Protein AF-A0A7V9R5L1-F1 (afdb_monomer_lite)

Secondary structure (DSSP, 8-state):
----------S--------------HHHHHHHHHHHHHTTEEE-SSSPS-HHHHTTT----EEE-PPPPP-

Foldseek 3Di:
DDDDPPPDPDDDDDDDDDDDDDDLDPVRVVVVVVVCVVQVKDFPDDDDDDSVVVVVVDDTDIDGDDDDPDD

Structure (mmCIF, N/CA/C/O backbone):
data_AF-A0A7V9R5L1-F1
#
_entry.id   AF-A0A7V9R5L1-F1
#
loop_
_atom_site.group_PDB
_atom_site.id
_atom_site.type_symbol
_atom_site.label_atom_id
_atom_site.label_alt_id
_atom_site.label_comp_id
_atom_site.label_asym_id
_atom_site.label_entity_id
_atom_site.label_seq_id
_atom_site.pdbx_PDB_ins_code
_atom_site.Cartn_x
_atom_site.Cartn_y
_atom_site.Cartn_z
_atom_site.occupancy
_atom_site.B_iso_or_equiv
_atom_site.auth_seq_id
_atom_site.auth_comp_id
_atom_site.auth_asym_id
_atom_site.auth_atom_id
_atom_site.pdbx_PDB_model_num
ATOM 1 N N . MET A 1 1 ? 26.597 -4.494 -18.862 1.00 41.56 1 MET A N 1
ATOM 2 C CA . MET A 1 1 ? 25.889 -3.195 -18.826 1.00 41.56 1 MET A CA 1
ATOM 3 C C . MET A 1 1 ? 25.307 -3.082 -17.422 1.00 41.56 1 MET A C 1
ATOM 5 O O . MET A 1 1 ? 24.392 -3.823 -17.120 1.00 41.56 1 MET A O 1
ATOM 9 N N . GLY A 1 2 ? 25.921 -2.417 -16.445 1.00 44.25 2 GLY A N 1
ATOM 10 C CA . GLY A 1 2 ? 26.501 -1.078 -16.507 1.00 44.25 2 GLY A CA 1
ATOM 11 C C . GLY A 1 2 ? 25.387 -0.079 -16.199 1.00 44.25 2 GLY A C 1
ATOM 12 O O . GLY A 1 2 ? 24.703 0.345 -17.119 1.00 44.25 2 GLY A O 1
ATOM 13 N N . GLY A 1 3 ? 25.159 0.208 -14.917 1.00 37.72 3 GLY A N 1
ATOM 14 C CA . GLY A 1 3 ? 24.098 1.114 -14.476 1.00 37.72 3 GLY A CA 1
ATOM 15 C C . GLY A 1 3 ? 23.947 1.114 -12.960 1.00 37.72 3 GLY A C 1
ATOM 16 O O . GLY A 1 3 ? 22.946 0.640 -12.437 1.00 37.72 3 GLY A O 1
ATOM 17 N N . GLN A 1 4 ? 24.970 1.586 -12.246 1.00 48.72 4 GLN A N 1
ATOM 18 C CA . GLN A 1 4 ? 24.823 1.949 -10.838 1.00 48.72 4 GLN A CA 1
ATOM 19 C C . GLN A 1 4 ? 23.775 3.065 -10.758 1.00 48.72 4 GLN A C 1
ATOM 21 O O . GLN A 1 4 ? 23.994 4.158 -11.279 1.00 48.72 4 GLN A O 1
ATOM 26 N N . ALA A 1 5 ? 22.625 2.786 -10.147 1.00 45.09 5 ALA A N 1
ATOM 27 C CA . ALA A 1 5 ? 21.658 3.823 -9.826 1.00 45.09 5 ALA A CA 1
ATOM 28 C C . ALA A 1 5 ? 22.210 4.628 -8.643 1.00 45.09 5 ALA A C 1
ATOM 30 O O . ALA A 1 5 ? 22.114 4.216 -7.489 1.00 45.09 5 ALA A O 1
ATOM 31 N N . CYS A 1 6 ? 22.848 5.756 -8.946 1.00 40.66 6 CYS A N 1
ATOM 32 C CA . CYS A 1 6 ? 23.202 6.760 -7.956 1.00 40.66 6 CYS A CA 1
ATOM 33 C C . CYS A 1 6 ? 21.925 7.539 -7.614 1.00 40.66 6 CYS A C 1
ATOM 35 O O . CYS A 1 6 ? 21.485 8.379 -8.397 1.00 40.66 6 CYS A O 1
ATOM 37 N N . VAL A 1 7 ? 21.290 7.230 -6.481 1.00 45.75 7 VAL A N 1
ATOM 38 C CA . VAL A 1 7 ? 20.210 8.065 -5.940 1.00 45.75 7 VAL A CA 1
ATOM 39 C C . VAL A 1 7 ? 20.858 9.077 -5.010 1.00 45.75 7 VAL A C 1
ATOM 41 O O . VAL A 1 7 ? 21.203 8.774 -3.871 1.00 45.75 7 VAL A O 1
ATOM 44 N N . PHE A 1 8 ? 21.086 10.276 -5.536 1.00 37.12 8 PHE A N 1
ATOM 45 C CA . PHE A 1 8 ? 21.618 11.394 -4.774 1.00 37.12 8 PHE A CA 1
ATOM 46 C C . PHE A 1 8 ? 20.460 12.087 -4.042 1.00 37.12 8 PHE A C 1
ATOM 48 O O . PHE A 1 8 ? 19.743 12.892 -4.632 1.00 37.12 8 PHE A O 1
ATOM 55 N N . CYS A 1 9 ? 20.251 11.768 -2.762 1.00 48.69 9 CYS A N 1
ATOM 56 C CA . CYS A 1 9 ? 19.354 12.538 -1.895 1.00 48.69 9 CYS A CA 1
ATOM 57 C C . CYS A 1 9 ? 20.085 13.787 -1.392 1.00 48.69 9 CYS A C 1
ATOM 59 O O . CYS A 1 9 ? 20.641 13.808 -0.296 1.00 48.69 9 CYS A O 1
ATOM 61 N N . GLY A 1 10 ? 20.101 14.835 -2.212 1.00 42.25 10 GLY A N 1
ATOM 62 C CA . GLY A 1 10 ? 20.425 16.175 -1.740 1.00 42.25 10 GLY A CA 1
ATOM 63 C C . GLY A 1 10 ? 19.266 16.723 -0.903 1.00 42.25 10 GLY A C 1
ATOM 64 O O . GLY A 1 10 ? 18.178 16.917 -1.433 1.00 42.25 10 GLY A O 1
ATOM 65 N N . ALA A 1 11 ? 19.521 16.989 0.381 1.00 42.84 11 ALA A N 1
ATOM 66 C CA . ALA A 1 11 ? 18.705 17.828 1.272 1.00 42.84 11 ALA A CA 1
ATOM 67 C C . ALA A 1 11 ? 17.328 17.306 1.756 1.00 42.84 11 ALA A C 1
ATOM 69 O O . ALA A 1 11 ? 16.441 18.111 2.027 1.00 42.84 11 ALA A O 1
ATOM 70 N N . ALA A 1 12 ? 17.154 15.996 1.959 1.00 49.44 12 ALA A N 1
ATOM 71 C CA . ALA A 1 12 ? 16.030 15.466 2.746 1.00 49.44 12 ALA A CA 1
ATOM 72 C C . ALA A 1 12 ? 16.558 14.656 3.939 1.00 49.44 12 ALA A C 1
ATOM 74 O O . ALA A 1 12 ? 16.637 13.429 3.906 1.00 49.44 12 ALA A O 1
ATOM 75 N N . ASP A 1 13 ? 16.983 15.368 4.980 1.00 45.12 13 ASP A N 1
ATOM 76 C CA . ASP A 1 13 ? 17.239 14.784 6.294 1.00 45.12 13 ASP A CA 1
ATOM 77 C C . ASP A 1 13 ? 15.913 14.201 6.835 1.00 45.12 13 ASP A C 1
ATOM 79 O O . ASP A 1 13 ? 14.906 14.904 6.894 1.00 45.12 13 ASP A O 1
ATOM 83 N N . PHE A 1 14 ? 15.920 12.916 7.213 1.00 53.72 14 PHE A N 1
ATOM 84 C CA . PHE A 1 14 ? 14.832 12.163 7.867 1.00 53.72 14 PHE A CA 1
ATOM 85 C C . PHE A 1 14 ? 13.578 11.753 7.051 1.00 53.72 14 PHE A C 1
ATOM 87 O O . PHE A 1 14 ? 12.454 12.016 7.477 1.00 53.72 14 PHE A O 1
ATOM 94 N N . SER A 1 15 ? 13.706 10.932 5.996 1.00 54.25 15 SER A N 1
ATOM 95 C CA . SER A 1 15 ? 12.626 9.964 5.694 1.00 54.25 15 SER A CA 1
ATOM 96 C C . SER A 1 15 ? 12.914 8.643 6.420 1.00 54.25 15 SER A C 1
ATOM 98 O O . SER A 1 15 ? 13.944 8.001 6.211 1.00 54.25 15 SER A O 1
ATOM 100 N N . ARG A 1 16 ? 12.034 8.234 7.342 1.00 67.06 16 ARG A N 1
ATOM 101 C CA . ARG A 1 16 ? 12.092 6.889 7.937 1.00 67.06 16 ARG A CA 1
ATOM 102 C C . ARG A 1 16 ? 11.262 5.951 7.079 1.00 67.06 16 ARG A C 1
ATOM 104 O O . ARG A 1 16 ? 10.040 5.928 7.186 1.00 67.06 16 ARG A O 1
ATOM 111 N N . ASN A 1 17 ? 11.932 5.167 6.246 1.00 72.06 17 ASN A N 1
ATOM 112 C CA . ASN A 1 17 ? 11.253 4.188 5.410 1.00 72.06 17 ASN A CA 1
ATOM 113 C C . ASN A 1 17 ? 10.977 2.918 6.222 1.00 72.06 17 ASN A C 1
ATOM 115 O O . ASN A 1 17 ? 11.857 2.413 6.915 1.00 72.06 17 ASN A O 1
ATOM 119 N N . THR A 1 18 ? 9.750 2.406 6.131 1.00 76.94 18 THR A N 1
ATOM 120 C CA . THR A 1 18 ? 9.360 1.109 6.697 1.00 76.94 18 THR A CA 1
ATOM 121 C C . THR A 1 18 ? 8.840 0.224 5.578 1.00 76.94 18 THR A C 1
ATOM 123 O O . THR A 1 18 ? 7.913 0.601 4.863 1.00 76.94 18 THR A O 1
ATOM 126 N N . ASP A 1 19 ? 9.421 -0.964 5.440 1.00 81.94 19 ASP A N 1
ATOM 127 C CA . ASP A 1 19 ? 8.992 -1.955 4.461 1.00 81.94 19 ASP A CA 1
ATOM 128 C C . ASP A 1 19 ? 8.071 -2.991 5.113 1.00 81.94 19 ASP A C 1
ATOM 130 O O . ASP A 1 19 ? 8.387 -3.546 6.164 1.00 81.94 19 ASP A O 1
ATOM 134 N N . LEU A 1 20 ? 6.933 -3.277 4.476 1.00 79.12 20 LEU A N 1
ATOM 135 C CA . LEU A 1 20 ? 5.952 -4.253 4.953 1.00 79.12 20 LEU A CA 1
ATOM 136 C C . LEU A 1 20 ? 5.743 -5.354 3.910 1.00 79.12 20 LEU A C 1
ATOM 138 O O . LEU A 1 20 ? 5.538 -5.075 2.729 1.00 79.12 20 LEU A O 1
ATOM 142 N N . ALA A 1 21 ? 5.726 -6.607 4.363 1.00 84.81 21 ALA A N 1
ATOM 143 C CA . ALA A 1 21 ? 5.290 -7.749 3.568 1.00 84.81 21 ALA A CA 1
ATOM 144 C C . ALA A 1 21 ? 3.916 -8.213 4.069 1.00 84.81 21 ALA A C 1
ATOM 146 O O . ALA A 1 21 ? 3.772 -8.604 5.226 1.00 84.81 21 ALA A O 1
ATOM 147 N N . ILE A 1 22 ? 2.902 -8.172 3.202 1.00 81.12 22 ILE A N 1
ATOM 148 C CA . ILE A 1 22 ? 1.547 -8.639 3.520 1.00 81.12 22 ILE A CA 1
ATOM 149 C C . ILE A 1 22 ? 1.109 -9.730 2.543 1.00 81.12 22 ILE A C 1
ATOM 151 O O . ILE A 1 22 ? 1.383 -9.657 1.345 1.00 81.12 22 ILE A O 1
ATOM 155 N N . LEU A 1 23 ? 0.381 -10.735 3.036 1.00 85.25 23 LEU A N 1
ATOM 156 C CA . LEU A 1 23 ? -0.279 -11.701 2.156 1.00 85.25 23 LEU A CA 1
ATOM 157 C C . LEU A 1 23 ? -1.401 -10.998 1.386 1.00 85.25 23 LEU A C 1
ATOM 159 O O . LEU A 1 23 ? -2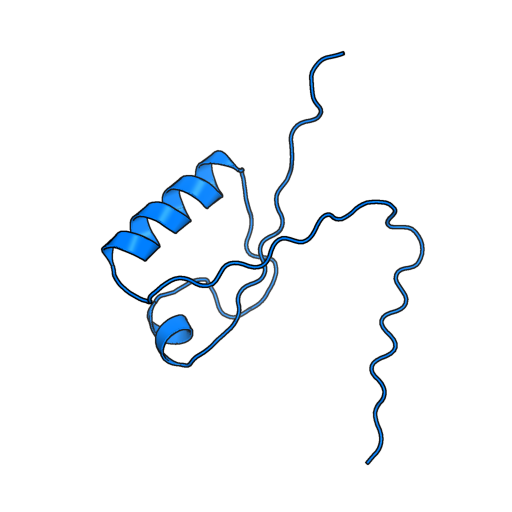.210 -10.288 1.986 1.00 85.25 23 LEU A O 1
ATOM 163 N N . ALA A 1 24 ? -1.478 -11.235 0.075 1.00 82.88 24 ALA A N 1
ATOM 164 C CA . ALA A 1 24 ? -2.436 -10.604 -0.835 1.00 82.88 24 ALA A CA 1
ATOM 165 C C . ALA A 1 24 ? -3.871 -11.1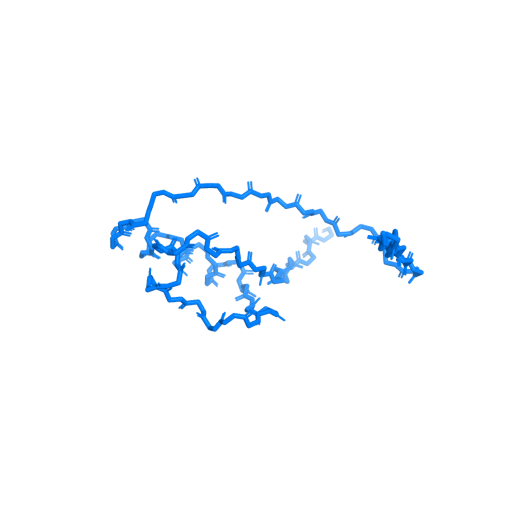70 -0.705 1.00 82.88 24 ALA A C 1
ATOM 167 O O . ALA A 1 24 ? -4.465 -11.615 -1.690 1.00 82.88 24 ALA A O 1
ATOM 168 N N . SER A 1 25 ? -4.431 -11.152 0.508 1.00 86.81 25 SER A N 1
ATOM 169 C CA . SER A 1 25 ? -5.823 -11.503 0.808 1.00 86.81 25 SER A CA 1
ATOM 170 C C . SER A 1 25 ? -6.703 -10.253 0.900 1.00 86.81 25 SER A C 1
ATOM 172 O O . SER A 1 25 ? -6.227 -9.163 1.219 1.00 86.81 25 SER A O 1
ATOM 174 N N . ALA A 1 26 ? -8.004 -10.395 0.636 1.00 85.44 26 ALA A N 1
ATOM 175 C CA . ALA A 1 26 ? -8.944 -9.274 0.718 1.00 85.44 26 ALA A CA 1
ATOM 176 C C . ALA A 1 26 ? -8.984 -8.644 2.123 1.00 85.44 26 ALA A C 1
ATOM 178 O O . ALA A 1 26 ? -9.016 -7.422 2.253 1.00 85.44 26 ALA A O 1
ATOM 179 N N . GLU A 1 27 ? -8.914 -9.474 3.164 1.00 89.50 27 GLU A N 1
ATOM 180 C CA . GLU A 1 27 ? -8.909 -9.031 4.557 1.00 89.50 27 GLU A CA 1
ATOM 181 C C . GLU A 1 27 ? -7.673 -8.185 4.894 1.00 89.50 27 GLU A C 1
ATOM 183 O O . GLU A 1 27 ? -7.799 -7.089 5.441 1.00 89.50 27 GLU A O 1
ATOM 188 N N . ASN A 1 28 ? -6.477 -8.641 4.507 1.00 86.19 28 ASN A N 1
ATOM 189 C CA . ASN A 1 28 ? -5.240 -7.899 4.754 1.00 86.19 28 ASN A CA 1
ATOM 190 C C . ASN A 1 28 ? -5.212 -6.573 3.996 1.00 86.19 28 ASN A C 1
ATOM 192 O O . ASN A 1 28 ? -4.717 -5.576 4.516 1.00 86.19 28 ASN A O 1
ATOM 196 N N . LEU A 1 29 ? -5.780 -6.538 2.790 1.00 86.00 29 LEU A N 1
ATOM 197 C CA . LEU A 1 29 ? -5.881 -5.307 2.012 1.00 86.00 29 LEU A CA 1
ATOM 198 C C . LEU A 1 29 ? -6.854 -4.309 2.624 1.00 86.00 29 LEU A C 1
ATOM 200 O O . LEU A 1 29 ? -6.561 -3.116 2.622 1.00 86.00 29 LEU A O 1
ATOM 204 N N . ALA A 1 30 ? -7.968 -4.774 3.189 1.00 87.62 30 ALA A N 1
ATOM 205 C CA . ALA A 1 30 ? -8.881 -3.910 3.927 1.00 87.62 30 ALA A CA 1
ATOM 206 C C . ALA A 1 30 ? -8.201 -3.308 5.169 1.00 87.62 30 ALA A C 1
ATOM 208 O O . ALA A 1 30 ? -8.301 -2.101 5.395 1.00 87.62 30 ALA A O 1
ATOM 209 N N . ARG A 1 31 ? -7.455 -4.123 5.931 1.00 89.06 31 ARG A N 1
ATOM 210 C CA . ARG A 1 31 ? -6.686 -3.672 7.105 1.00 89.06 31 ARG A CA 1
ATOM 211 C C . ARG A 1 31 ? -5.597 -2.668 6.727 1.00 89.06 31 ARG A C 1
ATOM 213 O O . ARG A 1 31 ? -5.522 -1.606 7.338 1.00 89.06 31 ARG A O 1
ATOM 220 N N . LEU A 1 32 ? -4.804 -2.964 5.695 1.00 86.69 32 LEU A N 1
ATOM 221 C CA . LEU A 1 32 ? -3.755 -2.062 5.216 1.00 86.69 32 LEU A CA 1
ATOM 222 C C . LEU A 1 32 ? -4.347 -0.740 4.714 1.00 86.69 32 LEU A C 1
ATOM 224 O O . LEU A 1 32 ? -3.857 0.319 5.078 1.00 86.69 32 LEU A O 1
ATOM 228 N N . ASN A 1 33 ? -5.433 -0.780 3.939 1.00 86.12 33 ASN A N 1
ATOM 229 C CA . ASN A 1 33 ? -6.091 0.433 3.453 1.00 86.12 33 ASN A CA 1
ATOM 230 C C . ASN A 1 33 ? -6.642 1.294 4.602 1.00 86.12 33 ASN A C 1
ATOM 232 O O . ASN A 1 33 ? -6.587 2.518 4.533 1.00 86.12 33 ASN A O 1
ATOM 236 N N . LYS A 1 34 ? -7.155 0.672 5.6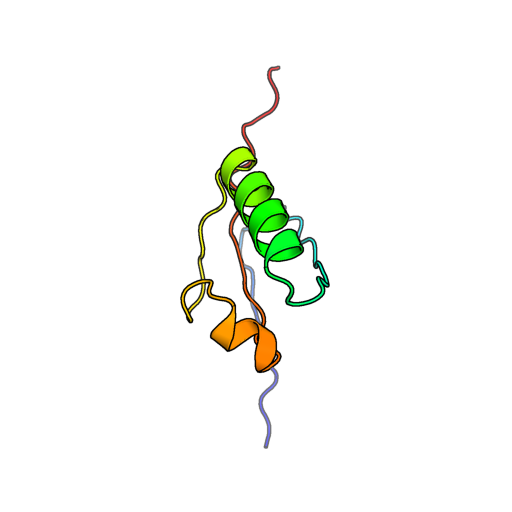72 1.00 88.88 34 LYS A N 1
ATOM 237 C CA . LYS A 1 34 ? -7.580 1.393 6.878 1.00 88.88 34 LYS A CA 1
ATOM 238 C C . LYS A 1 34 ? -6.394 2.091 7.553 1.00 88.88 34 LYS A C 1
ATOM 240 O O . LYS A 1 34 ? -6.481 3.286 7.805 1.00 88.88 34 LYS A O 1
ATOM 245 N N . ALA A 1 35 ? -5.291 1.374 7.769 1.00 86.88 35 ALA A N 1
ATOM 246 C CA . ALA A 1 35 ? -4.085 1.932 8.381 1.00 86.88 35 ALA A CA 1
ATOM 247 C C . ALA A 1 35 ? -3.483 3.076 7.546 1.00 86.88 35 ALA A C 1
ATOM 249 O O . ALA A 1 35 ? -3.153 4.125 8.086 1.00 86.88 35 ALA A O 1
ATOM 250 N N . LEU A 1 36 ? -3.405 2.916 6.221 1.00 85.69 36 LEU A N 1
ATOM 251 C CA . LEU A 1 36 ? -2.934 3.968 5.314 1.00 85.69 36 LEU A CA 1
ATOM 252 C C . LEU A 1 36 ? -3.813 5.224 5.388 1.00 85.69 36 LEU A C 1
ATOM 254 O O . LEU A 1 36 ? -3.286 6.329 5.399 1.00 85.69 36 LEU A O 1
ATOM 258 N N . LYS A 1 37 ? -5.140 5.076 5.501 1.00 86.00 37 LYS A N 1
ATOM 259 C CA . LYS A 1 37 ? -6.053 6.216 5.699 1.00 86.00 37 LYS A CA 1
ATOM 260 C C . LYS A 1 37 ? -5.853 6.911 7.044 1.00 86.00 37 LYS A C 1
ATOM 262 O O . LYS A 1 37 ? -5.860 8.135 7.083 1.00 86.00 37 LYS A O 1
ATOM 267 N N . GLU A 1 38 ? -5.690 6.152 8.127 1.00 85.25 38 GLU A N 1
ATOM 268 C CA . GLU A 1 38 ? -5.410 6.702 9.465 1.00 85.25 38 GLU A CA 1
ATOM 269 C C . GLU A 1 38 ? -4.091 7.486 9.486 1.00 85.25 38 GLU A C 1
ATOM 271 O O . GLU A 1 38 ? -3.997 8.524 10.132 1.00 85.25 38 GLU A O 1
ATOM 276 N N . LEU A 1 39 ? -3.105 7.023 8.717 1.00 83.75 39 LEU A N 1
ATOM 277 C CA . LEU A 1 39 ? -1.810 7.671 8.526 1.00 83.75 39 LEU A CA 1
ATOM 278 C C . LEU A 1 39 ? -1.824 8.806 7.487 1.00 83.75 39 LEU A C 1
ATOM 280 O O . LEU A 1 39 ? -0.772 9.377 7.225 1.00 83.75 39 LEU A O 1
ATOM 284 N N . GLN A 1 40 ? -2.974 9.119 6.874 1.00 83.88 40 GLN A N 1
ATOM 285 C CA . GLN A 1 40 ? -3.087 10.094 5.777 1.00 83.88 40 GLN A CA 1
ATOM 286 C C . GLN A 1 40 ? -2.075 9.833 4.645 1.00 83.88 40 GLN A C 1
ATOM 288 O O . GLN A 1 40 ? -1.465 10.749 4.100 1.00 83.88 40 GLN A O 1
ATOM 293 N N . ALA A 1 41 ? -1.871 8.555 4.323 1.00 83.31 41 ALA A N 1
ATOM 294 C CA . ALA A 1 41 ? -0.872 8.126 3.364 1.00 83.31 41 ALA A CA 1
ATOM 295 C C . ALA A 1 41 ? -1.370 8.253 1.918 1.00 83.31 41 ALA A C 1
ATOM 297 O O . ALA A 1 41 ? -2.489 7.840 1.596 1.00 83.31 41 ALA A O 1
ATOM 298 N N . GLU A 1 42 ? -0.506 8.726 1.024 1.00 81.19 42 GLU A N 1
ATOM 299 C CA . GLU A 1 42 ? -0.793 8.874 -0.403 1.00 81.19 42 GLU A CA 1
ATOM 300 C C . GLU A 1 42 ? 0.097 7.957 -1.249 1.00 81.19 42 GLU A C 1
ATOM 302 O O . GLU A 1 42 ? 1.273 7.736 -0.959 1.00 81.19 42 GLU A O 1
ATOM 307 N N . VAL A 1 43 ? -0.469 7.381 -2.317 1.00 78.00 43 VAL A N 1
ATOM 308 C CA . VAL A 1 43 ? 0.303 6.566 -3.267 1.00 78.00 43 VAL A CA 1
ATOM 309 C C . VAL A 1 43 ? 1.144 7.497 -4.127 1.00 78.00 43 VAL A C 1
ATOM 311 O O . VAL A 1 43 ? 0.603 8.226 -4.954 1.00 78.00 43 VAL A O 1
ATOM 314 N N . ILE A 1 44 ? 2.463 7.408 -3.990 1.00 76.50 44 ILE A N 1
ATOM 315 C CA . ILE A 1 44 ? 3.396 8.253 -4.747 1.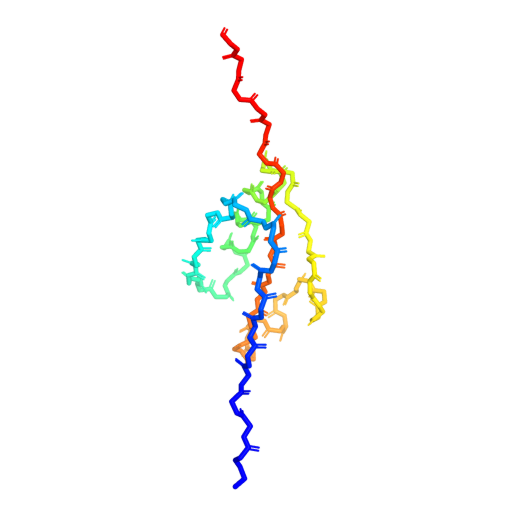00 76.50 44 ILE A CA 1
ATOM 316 C C . ILE A 1 44 ? 3.957 7.578 -6.005 1.00 76.50 44 ILE A C 1
ATOM 318 O O . ILE A 1 44 ? 4.575 8.241 -6.833 1.00 76.50 44 ILE A O 1
ATOM 322 N N . ALA A 1 45 ? 3.732 6.270 -6.191 1.00 65.38 45 ALA A N 1
ATOM 323 C CA . ALA A 1 45 ? 4.260 5.518 -7.332 1.00 65.38 45 ALA A CA 1
ATOM 324 C C . ALA A 1 45 ? 3.209 4.626 -8.018 1.00 65.38 45 ALA A C 1
ATOM 326 O O . ALA A 1 45 ? 2.395 3.971 -7.369 1.00 65.38 45 ALA A O 1
ATOM 327 N N . VAL A 1 46 ? 3.266 4.584 -9.353 1.00 64.62 46 VAL A N 1
ATOM 328 C CA . VAL A 1 46 ? 2.395 3.801 -10.251 1.00 64.62 46 VAL A CA 1
ATOM 329 C C . VAL A 1 46 ? 2.891 2.345 -10.304 1.00 64.62 46 VAL A C 1
ATOM 331 O O . VAL A 1 46 ? 4.101 2.134 -10.391 1.00 64.62 46 VAL A O 1
ATOM 334 N N . PRO A 1 47 ? 2.015 1.318 -10.300 1.00 69.69 47 PRO A N 1
ATOM 335 C CA . PRO A 1 47 ? 0.570 1.340 -10.565 1.00 69.69 47 PRO A CA 1
ATOM 336 C C . PRO A 1 47 ? -0.303 1.803 -9.384 1.00 69.69 47 PRO A C 1
ATOM 338 O O . PRO A 1 47 ? 0.152 1.784 -8.248 1.00 69.69 47 PRO A O 1
ATOM 341 N N . PRO A 1 48 ? -1.585 2.160 -9.617 1.00 78.50 48 PRO A N 1
ATOM 342 C CA . PRO A 1 48 ? -2.538 2.406 -8.534 1.00 78.50 48 PRO A CA 1
ATOM 343 C C . PRO A 1 48 ? -2.631 1.210 -7.580 1.00 78.50 48 PRO A C 1
ATOM 345 O O . PRO A 1 48 ? -2.614 0.058 -8.031 1.00 78.50 48 PRO A O 1
ATOM 348 N N . PHE A 1 49 ? -2.778 1.466 -6.278 1.00 80.00 49 PHE A N 1
ATOM 349 C CA . PHE A 1 49 ? -2.856 0.408 -5.271 1.00 80.00 49 PHE A CA 1
ATOM 350 C C . PHE A 1 49 ? -4.075 -0.497 -5.495 1.00 80.00 49 PHE A C 1
ATOM 352 O O . PHE A 1 49 ? -5.221 -0.112 -5.273 1.00 80.00 49 PHE A O 1
ATOM 359 N N . HIS A 1 50 ? -3.826 -1.720 -5.972 1.00 79.69 50 HIS A N 1
ATOM 360 C CA . HIS A 1 50 ? -4.877 -2.684 -6.285 1.00 79.69 50 HIS A CA 1
ATOM 361 C C . HIS A 1 50 ? -4.373 -4.123 -6.148 1.00 79.69 50 HIS A C 1
ATOM 363 O O . HIS A 1 50 ? -3.290 -4.476 -6.619 1.00 79.69 50 HIS A O 1
ATOM 369 N N . ALA A 1 51 ? -5.225 -5.002 -5.613 1.00 80.19 51 ALA A N 1
ATOM 370 C CA . ALA A 1 51 ? -4.919 -6.418 -5.378 1.00 80.19 51 ALA A CA 1
ATOM 371 C C . ALA A 1 51 ? -4.343 -7.170 -6.598 1.00 80.19 51 ALA A C 1
ATOM 373 O O . ALA A 1 51 ? -3.533 -8.082 -6.448 1.00 80.19 51 ALA A O 1
ATOM 374 N N . LYS A 1 52 ? -4.754 -6.792 -7.819 1.00 83.88 52 LYS A N 1
ATOM 375 C CA . LYS A 1 52 ? -4.312 -7.434 -9.068 1.00 83.88 52 LYS A CA 1
ATOM 376 C C . LYS A 1 52 ? -2.812 -7.283 -9.331 1.00 83.88 52 LYS A C 1
ATOM 378 O O . LYS A 1 52 ? -2.243 -8.119 -10.021 1.00 83.88 52 LYS A O 1
ATOM 383 N N . TYR A 1 53 ? -2.192 -6.239 -8.792 1.00 82.44 53 TYR A N 1
ATOM 384 C CA . TYR A 1 53 ? -0.766 -5.960 -8.941 1.00 82.44 53 TYR A CA 1
ATOM 385 C C . TYR A 1 53 ? 0.050 -6.612 -7.819 1.00 82.44 53 TYR A C 1
ATOM 387 O O . TYR A 1 53 ? 1.101 -7.183 -8.083 1.00 82.44 53 TYR A O 1
ATOM 395 N N . LEU A 1 54 ? -0.476 -6.657 -6.589 1.00 79.12 54 LEU A N 1
ATOM 396 C CA . LEU A 1 54 ? 0.170 -7.393 -5.492 1.00 79.12 54 LEU A CA 1
ATOM 397 C C . LEU A 1 54 ? 0.356 -8.876 -5.818 1.00 79.12 54 LEU A C 1
ATOM 399 O O . LEU A 1 54 ? 1.420 -9.434 -5.579 1.00 79.12 54 LEU A O 1
ATOM 403 N N . ARG A 1 55 ? -0.644 -9.504 -6.452 1.00 80.62 55 ARG A N 1
ATOM 404 C CA . ARG A 1 55 ? -0.542 -10.901 -6.910 1.00 80.62 55 ARG A CA 1
ATOM 405 C C . ARG A 1 55 ? 0.537 -11.137 -7.972 1.00 80.62 55 ARG A C 1
ATOM 407 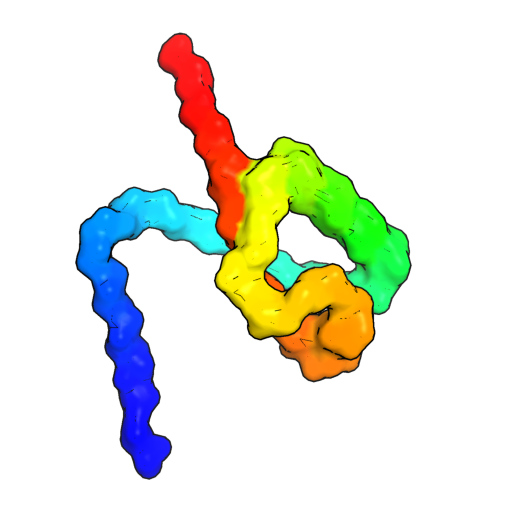O O . ARG A 1 55 ? 0.890 -12.283 -8.212 1.00 80.62 55 ARG A O 1
ATOM 414 N N . LYS A 1 56 ? 1.056 -10.079 -8.601 1.00 83.56 56 LYS A N 1
ATOM 415 C CA . LYS A 1 56 ? 2.171 -10.138 -9.557 1.00 83.56 56 LYS A CA 1
ATOM 416 C C . LYS A 1 56 ? 3.534 -9.865 -8.903 1.00 83.56 56 LYS A C 1
ATOM 418 O O . LYS A 1 56 ? 4.523 -9.769 -9.618 1.00 83.56 56 LYS A O 1
ATOM 423 N N . GLY A 1 57 ? 3.590 -9.706 -7.576 1.00 78.94 57 GLY A N 1
ATOM 424 C CA . GLY A 1 57 ? 4.819 -9.371 -6.848 1.00 78.94 57 GLY A CA 1
ATOM 425 C C . GLY A 1 57 ? 5.211 -7.891 -6.922 1.00 78.94 57 GLY A C 1
ATOM 426 O O . GLY A 1 57 ? 6.365 -7.552 -6.684 1.00 78.94 57 GLY A O 1
ATOM 427 N N . THR A 1 58 ? 4.281 -6.995 -7.276 1.00 82.06 58 THR A N 1
ATOM 428 C CA . THR A 1 58 ? 4.553 -5.553 -7.378 1.00 82.06 58 THR A CA 1
ATOM 429 C C . THR A 1 58 ? 4.710 -4.903 -6.000 1.00 82.06 58 THR A C 1
ATOM 431 O O . THR A 1 58 ? 3.899 -5.137 -5.103 1.00 82.06 58 THR A O 1
ATOM 434 N N . ARG A 1 59 ? 5.717 -4.033 -5.860 1.00 80.62 59 ARG A N 1
ATOM 435 C CA . ARG A 1 59 ? 5.927 -3.167 -4.691 1.00 80.62 59 ARG A CA 1
ATOM 436 C C . ARG A 1 59 ? 5.167 -1.849 -4.853 1.00 80.62 59 ARG A C 1
ATOM 438 O O . ARG A 1 59 ? 5.126 -1.290 -5.944 1.00 80.62 59 ARG A O 1
ATOM 445 N N . PHE A 1 60 ? 4.627 -1.348 -3.748 1.00 81.88 60 PHE A N 1
ATOM 446 C CA . PHE A 1 60 ? 3.998 -0.032 -3.657 1.00 81.88 60 PHE A CA 1
ATOM 447 C C . PHE A 1 60 ? 4.793 0.858 -2.716 1.00 81.88 60 PHE A C 1
ATOM 449 O O . PHE A 1 60 ? 5.358 0.368 -1.738 1.00 81.88 60 PHE A O 1
ATOM 456 N N . ILE A 1 61 ? 4.828 2.150 -3.025 1.00 81.00 61 ILE A N 1
ATOM 457 C CA . ILE A 1 61 ? 5.450 3.167 -2.185 1.00 81.00 61 ILE A CA 1
ATOM 458 C C . ILE A 1 61 ? 4.363 4.172 -1.827 1.00 81.00 61 ILE A C 1
ATOM 460 O O . ILE A 1 61 ? 3.655 4.673 -2.706 1.00 81.00 61 ILE A O 1
ATOM 464 N N . PHE A 1 62 ? 4.233 4.418 -0.531 1.00 81.06 62 PHE A N 1
ATOM 465 C CA . PHE A 1 62 ? 3.304 5.378 0.033 1.00 81.06 62 PHE A CA 1
ATOM 466 C C . PHE A 1 62 ? 4.115 6.446 0.747 1.00 81.06 62 PHE A C 1
ATOM 468 O O . PHE 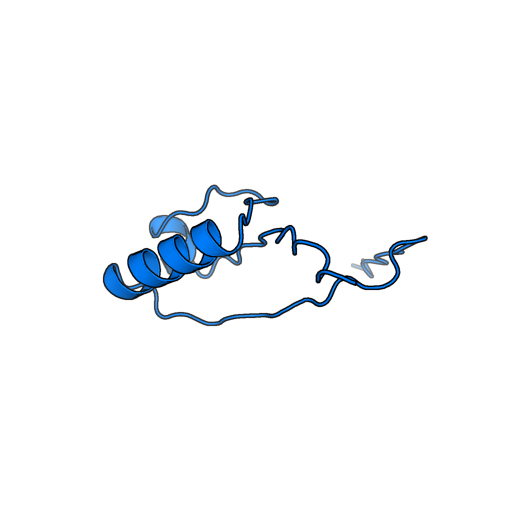A 1 62 ? 5.062 6.103 1.459 1.00 81.06 62 PHE A O 1
ATOM 475 N N . ASP A 1 63 ? 3.745 7.703 0.548 1.00 82.56 63 ASP A N 1
ATOM 476 C CA . ASP A 1 63 ? 4.212 8.778 1.408 1.00 82.56 63 ASP A CA 1
ATOM 477 C C . ASP A 1 63 ? 3.246 8.922 2.578 1.00 82.56 63 ASP A C 1
ATOM 479 O O . ASP A 1 63 ? 2.035 8.783 2.409 1.00 82.56 63 ASP A O 1
ATOM 483 N N . VAL A 1 64 ? 3.788 9.131 3.771 1.00 77.81 64 VAL A N 1
ATOM 484 C CA . VAL A 1 64 ? 3.017 9.239 5.009 1.00 77.81 64 VAL A CA 1
ATOM 485 C C . VAL A 1 64 ? 3.301 10.604 5.597 1.00 77.81 64 VAL A C 1
ATOM 487 O O . VAL A 1 64 ? 4.392 10.851 6.115 1.00 77.81 64 VAL A O 1
ATOM 490 N N . ILE A 1 65 ? 2.301 11.478 5.560 1.00 71.31 65 ILE A N 1
ATOM 491 C CA . ILE A 1 65 ? 2.396 12.782 6.201 1.00 71.31 65 ILE A CA 1
ATOM 492 C C . ILE A 1 65 ? 2.199 12.565 7.701 1.00 71.31 65 ILE A C 1
ATOM 494 O O . ILE A 1 65 ? 1.082 12.512 8.209 1.00 71.31 65 ILE A O 1
ATOM 498 N N . MET A 1 66 ? 3.303 12.411 8.427 1.00 62.59 66 MET A N 1
ATOM 499 C CA . MET A 1 66 ? 3.261 12.387 9.886 1.00 62.59 66 MET A CA 1
ATOM 500 C C . MET A 1 66 ? 2.893 13.789 10.399 1.00 62.59 66 MET A C 1
ATOM 502 O O . MET A 1 66 ? 3.622 14.744 10.107 1.00 62.59 66 MET A O 1
ATOM 506 N N . PRO A 1 67 ? 1.813 13.956 11.187 1.00 59.25 67 PRO A N 1
ATOM 507 C CA . PRO A 1 67 ? 1.579 15.213 11.883 1.00 59.25 67 PRO A CA 1
ATOM 508 C C . PRO A 1 67 ? 2.735 15.463 12.859 1.00 59.25 67 PRO A C 1
ATOM 510 O O . PRO A 1 67 ? 3.191 14.537 13.537 1.00 59.25 67 PRO A O 1
ATOM 513 N N . ARG A 1 68 ? 3.230 16.708 12.937 1.00 52.81 68 ARG A N 1
ATOM 514 C CA . ARG A 1 68 ? 4.211 17.063 13.974 1.00 52.81 68 ARG A CA 1
ATOM 515 C C . ARG A 1 68 ? 3.608 16.739 15.347 1.00 52.81 68 ARG A C 1
ATOM 517 O O . ARG A 1 68 ? 2.448 17.094 15.574 1.00 52.81 68 ARG A O 1
ATOM 524 N N . PRO A 1 69 ? 4.357 16.089 16.255 1.00 53.00 69 PRO A N 1
ATOM 525 C CA . PRO A 1 69 ? 3.897 15.940 17.626 1.00 53.00 69 PRO A CA 1
ATOM 526 C C . PRO A 1 69 ? 3.665 17.334 18.239 1.00 53.00 69 PRO A C 1
ATOM 528 O O . PRO A 1 69 ? 4.395 18.266 17.887 1.00 53.00 69 PRO A O 1
ATOM 531 N N . PRO A 1 70 ? 2.648 17.497 19.103 1.00 62.53 70 PRO A N 1
ATOM 532 C CA . PRO A 1 70 ? 2.470 18.736 19.853 1.00 62.53 70 PRO A CA 1
ATOM 533 C C . PRO A 1 70 ? 3.697 18.984 20.746 1.00 62.53 70 PRO A C 1
ATOM 535 O O . PRO A 1 70 ? 4.251 18.026 21.290 1.00 62.53 70 PRO A O 1
ATOM 538 N N . GLU A 1 71 ? 4.125 20.251 20.824 1.00 65.06 71 GLU A N 1
ATOM 539 C CA . GLU A 1 71 ? 5.247 20.723 21.660 1.00 65.06 71 GLU A CA 1
ATOM 540 C C . GLU A 1 71 ? 5.001 20.524 23.162 1.00 65.06 71 GLU A C 1
ATOM 542 O O . GLU A 1 71 ? 3.831 20.659 23.599 1.00 65.06 71 GLU A O 1
#

Sequence (71 aa):
MGGQACVFCGAADFSRNTDLAILASAENLARLNKALKELQAEVIAVPPFHAKYLRKGTRFIFDVIMPRPPE

Radius of gyration: 15.26 Å; chains: 1; bounding box: 35×32×40 Å

pLDDT: mean 71.71, std 16.0, range [37.12, 89.5]